Protein AF-A0AAE1ERF0-F1 (afdb_monomer_lite)

Sequence (91 aa):
MPSCFILVTSSFADDTRVTRKMNRPTQEDTVLLQEDLNTIYRWAAENNMLFNESKFEALRYGSNNNIKEHTYYNTTQDPIDVMSDLRDLQI

Structure (mmCIF, N/CA/C/O backbone):
data_AF-A0AAE1ERF0-F1
#
_entry.id   AF-A0AAE1ERF0-F1
#
loop_
_atom_site.group_PDB
_atom_site.id
_atom_site.type_symbol
_atom_site.label_atom_id
_atom_site.label_alt_id
_atom_site.label_comp_id
_atom_site.label_asym_id
_atom_site.label_entity_id
_atom_site.label_seq_id
_atom_site.pdbx_PDB_ins_code
_atom_site.Cartn_x
_atom_site.Cartn_y
_atom_site.Cartn_z
_atom_site.occupancy
_atom_site.B_iso_or_equiv
_atom_site.auth_seq_id
_atom_site.auth_comp_id
_atom_site.auth_asym_id
_atom_site.auth_atom_id
_atom_site.pdbx_PDB_model_num
ATOM 1 N N . MET A 1 1 ? 19.197 10.309 10.853 1.00 35.66 1 MET A N 1
ATOM 2 C CA . MET A 1 1 ? 18.875 10.790 9.491 1.00 35.66 1 MET A CA 1
ATOM 3 C C . MET A 1 1 ? 17.371 10.672 9.346 1.00 35.66 1 MET A C 1
ATOM 5 O O . MET A 1 1 ? 16.897 9.564 9.562 1.00 35.66 1 MET A O 1
ATOM 9 N N . PRO A 1 2 ? 16.610 11.753 9.117 1.00 39.38 2 PRO A N 1
ATOM 10 C CA . PRO A 1 2 ? 15.162 11.642 9.053 1.00 39.38 2 PRO A CA 1
ATOM 11 C C . PRO A 1 2 ? 14.799 10.933 7.747 1.00 39.38 2 PRO A C 1
ATOM 13 O O . PRO A 1 2 ? 15.093 11.420 6.655 1.00 39.38 2 PRO A O 1
ATOM 16 N N . SER A 1 3 ? 14.223 9.744 7.873 1.00 40.22 3 SER A N 1
ATOM 17 C CA . SER A 1 3 ? 13.645 8.982 6.775 1.00 40.22 3 SER A CA 1
ATOM 18 C C . SER A 1 3 ? 12.465 9.784 6.229 1.00 40.22 3 SER A C 1
ATOM 20 O O . SER A 1 3 ? 11.395 9.827 6.827 1.00 40.22 3 SER A O 1
ATOM 22 N N . CYS A 1 4 ? 12.688 10.512 5.137 1.00 38.50 4 CYS A N 1
ATOM 23 C CA . CYS A 1 4 ? 11.632 11.220 4.426 1.00 38.50 4 CYS A CA 1
ATOM 24 C C . CYS A 1 4 ? 10.700 10.174 3.796 1.00 38.50 4 CYS A C 1
ATOM 26 O O . CYS A 1 4 ? 10.995 9.625 2.733 1.00 38.50 4 CYS A O 1
ATOM 28 N N . PHE A 1 5 ? 9.608 9.860 4.494 1.00 42.56 5 PHE A N 1
ATOM 29 C CA . PHE A 1 5 ? 8.529 9.024 3.989 1.00 42.56 5 PHE A CA 1
ATOM 30 C C . PHE A 1 5 ? 7.550 9.914 3.235 1.00 42.56 5 PHE A C 1
ATOM 32 O O . PHE A 1 5 ? 6.757 10.635 3.830 1.00 42.56 5 PHE A O 1
ATOM 39 N N . ILE A 1 6 ? 7.642 9.898 1.907 1.00 41.31 6 ILE A N 1
ATOM 40 C CA . ILE A 1 6 ? 6.587 10.459 1.068 1.00 41.31 6 ILE A CA 1
ATOM 41 C C . ILE A 1 6 ? 5.592 9.326 0.826 1.00 41.31 6 ILE A C 1
ATOM 43 O O . ILE A 1 6 ? 5.868 8.424 0.033 1.00 41.31 6 ILE A O 1
ATOM 47 N N . LEU A 1 7 ? 4.475 9.362 1.553 1.00 48.84 7 LEU A N 1
ATOM 48 C CA . LEU A 1 7 ? 3.273 8.602 1.236 1.00 48.84 7 LEU A CA 1
ATOM 49 C C . LEU A 1 7 ? 2.441 9.477 0.297 1.00 48.84 7 LEU A C 1
ATOM 51 O O . LEU A 1 7 ? 1.909 10.503 0.719 1.00 48.84 7 LEU A O 1
ATOM 55 N N . VAL A 1 8 ? 2.371 9.118 -0.984 1.00 55.53 8 VAL A N 1
ATOM 56 C CA . VAL A 1 8 ? 1.424 9.765 -1.902 1.00 55.53 8 VAL A CA 1
ATOM 57 C C . VAL A 1 8 ? 0.171 8.908 -1.923 1.00 55.53 8 VAL A C 1
ATOM 59 O O . VAL A 1 8 ? 0.211 7.773 -2.403 1.00 55.53 8 VAL A O 1
ATOM 62 N N . THR A 1 9 ? -0.918 9.445 -1.377 1.00 56.16 9 THR A N 1
ATOM 63 C CA . THR A 1 9 ? -2.259 8.885 -1.523 1.00 56.16 9 THR A CA 1
ATOM 64 C C . THR A 1 9 ? -2.951 9.630 -2.661 1.00 56.16 9 THR A C 1
ATOM 66 O O . THR A 1 9 ? -3.186 10.835 -2.584 1.00 56.16 9 THR A O 1
ATOM 69 N N . SER A 1 10 ? -3.228 8.940 -3.765 1.00 57.41 10 SER A N 1
ATOM 70 C CA . SER A 1 10 ? -4.126 9.457 -4.799 1.00 57.41 10 SER A CA 1
ATOM 71 C C . SER A 1 10 ? -5.437 8.688 -4.717 1.00 57.41 10 SER A C 1
ATOM 73 O O . SER A 1 10 ? -5.446 7.459 -4.746 1.00 57.41 10 SER A O 1
ATOM 75 N N . SER A 1 11 ? -6.541 9.414 -4.563 1.00 57.91 11 SER A N 1
ATOM 76 C CA . SER A 1 11 ? -7.887 8.847 -4.582 1.00 57.91 11 SER A CA 1
ATOM 77 C C . SER A 1 11 ? -8.640 9.445 -5.764 1.00 57.91 11 SER A C 1
ATOM 79 O O . SER A 1 11 ? -8.718 10.669 -5.895 1.00 57.91 11 SER A O 1
ATOM 81 N N . PHE A 1 12 ? -9.131 8.588 -6.655 1.00 56.03 12 PHE A N 1
ATOM 82 C CA . PHE A 1 12 ? -10.002 8.970 -7.758 1.00 56.03 12 PHE A CA 1
ATOM 83 C C . PHE A 1 12 ? -11.271 8.131 -7.660 1.00 56.03 12 PHE A C 1
ATOM 85 O O . PHE A 1 12 ? -11.211 6.924 -7.847 1.00 56.03 12 PHE A O 1
ATOM 92 N N . ALA A 1 13 ? -12.396 8.778 -7.344 1.00 66.50 13 ALA A N 1
ATOM 93 C CA . ALA A 1 13 ? -13.688 8.133 -7.100 1.00 66.50 13 ALA A CA 1
ATOM 94 C C . ALA A 1 13 ? -13.599 6.946 -6.115 1.00 66.50 13 ALA A C 1
ATOM 96 O O . ALA A 1 13 ? -13.566 7.167 -4.906 1.00 66.50 13 ALA A O 1
ATOM 97 N N . ASP A 1 14 ? -13.574 5.716 -6.624 1.00 69.81 14 ASP A N 1
ATOM 98 C CA . ASP A 1 14 ? -13.504 4.453 -5.888 1.00 69.81 14 ASP A CA 1
ATOM 99 C C . ASP A 1 14 ? -12.085 3.863 -5.772 1.00 69.81 14 ASP A C 1
ATOM 101 O O . ASP A 1 14 ? -11.835 3.032 -4.896 1.00 69.81 14 ASP A O 1
ATOM 105 N N . ASP A 1 15 ? -11.134 4.329 -6.583 1.00 70.50 15 ASP A N 1
ATOM 106 C CA . ASP A 1 15 ? -9.755 3.847 -6.569 1.00 70.50 15 ASP A CA 1
ATOM 107 C C . ASP A 1 15 ? -8.898 4.634 -5.575 1.00 70.50 15 ASP A C 1
ATOM 109 O O . ASP A 1 15 ? -8.789 5.862 -5.639 1.00 70.50 15 ASP A O 1
ATOM 113 N N . THR A 1 16 ? -8.217 3.921 -4.676 1.00 74.88 16 THR A N 1
ATOM 114 C CA . THR A 1 16 ? -7.209 4.492 -3.770 1.00 74.88 16 THR A CA 1
ATOM 115 C C . THR A 1 16 ? -5.858 3.853 -4.045 1.00 74.88 16 THR A C 1
ATOM 117 O O . THR A 1 16 ? -5.700 2.640 -3.930 1.00 74.88 16 THR A O 1
ATOM 120 N N . ARG A 1 17 ? -4.859 4.670 -4.390 1.00 80.06 17 ARG A N 1
ATOM 121 C CA . ARG A 1 17 ? -3.481 4.219 -4.614 1.00 80.06 17 ARG A CA 1
ATOM 122 C C . ARG A 1 17 ? -2.570 4.774 -3.534 1.00 80.06 17 ARG A C 1
ATOM 124 O O . ARG A 1 17 ? -2.575 5.971 -3.252 1.00 80.06 17 ARG A O 1
ATOM 131 N N . VAL A 1 18 ? -1.759 3.888 -2.962 1.00 77.69 18 VAL A N 1
ATOM 132 C CA . VAL A 1 18 ? -0.812 4.198 -1.890 1.00 77.69 18 VAL A CA 1
ATOM 133 C C . VAL A 1 18 ? 0.582 3.864 -2.386 1.00 77.69 18 VAL A C 1
ATOM 135 O O . VAL A 1 18 ? 0.870 2.716 -2.714 1.00 77.69 18 VAL A O 1
ATOM 138 N N . THR A 1 19 ? 1.450 4.869 -2.471 1.00 77.50 19 THR A N 1
ATOM 139 C CA . THR A 1 19 ? 2.836 4.671 -2.913 1.00 77.50 19 THR A CA 1
ATOM 140 C C . THR A 1 19 ? 3.800 5.087 -1.819 1.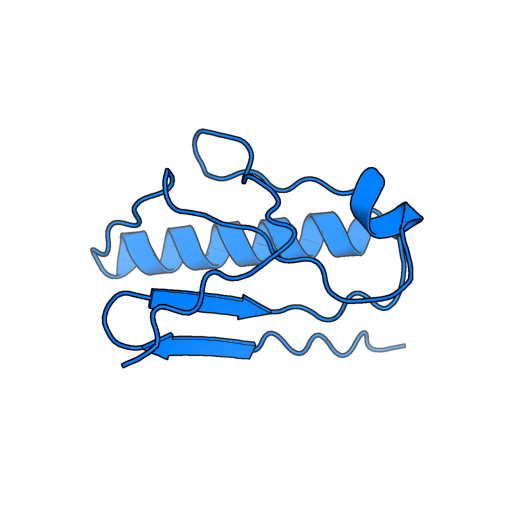00 77.50 19 THR A C 1
ATOM 142 O O . THR A 1 19 ? 3.722 6.209 -1.319 1.00 77.50 19 THR A O 1
ATOM 145 N N . ARG A 1 20 ? 4.751 4.203 -1.498 1.00 75.25 20 ARG A N 1
ATOM 146 C CA . ARG A 1 20 ? 5.846 4.474 -0.564 1.00 75.25 20 ARG A CA 1
ATOM 147 C C . ARG A 1 20 ? 7.188 4.212 -1.227 1.00 75.25 20 ARG A C 1
ATOM 149 O O . ARG A 1 20 ? 7.411 3.169 -1.840 1.00 75.25 20 ARG A O 1
ATOM 156 N N . LYS A 1 21 ? 8.109 5.162 -1.079 1.00 75.31 21 LYS A N 1
ATOM 157 C CA . LYS A 1 21 ? 9.482 5.013 -1.565 1.00 75.31 21 LYS A CA 1
ATOM 158 C C . LYS A 1 21 ? 10.291 4.149 -0.596 1.00 75.31 21 LYS A C 1
ATOM 160 O O . LYS A 1 21 ? 10.603 4.591 0.504 1.00 75.31 21 LYS A O 1
ATOM 165 N N . MET A 1 22 ? 10.680 2.954 -1.032 1.00 70.12 22 MET A N 1
ATOM 166 C CA . MET A 1 22 ? 11.607 2.090 -0.297 1.00 70.12 22 MET A CA 1
ATOM 167 C C . MET A 1 22 ? 13.039 2.382 -0.748 1.00 70.12 22 MET A C 1
ATOM 169 O O . MET A 1 22 ? 13.415 2.091 -1.883 1.00 70.12 22 MET A O 1
ATOM 173 N N . ASN A 1 23 ? 13.841 2.992 0.127 1.00 66.12 23 ASN A N 1
ATOM 174 C CA . ASN A 1 23 ? 15.246 3.283 -0.176 1.00 66.12 23 ASN A CA 1
ATOM 175 C C . ASN A 1 23 ? 16.175 2.120 0.207 1.00 66.12 23 ASN A C 1
ATOM 177 O O . ASN A 1 23 ? 17.303 2.066 -0.288 1.00 66.12 23 ASN A O 1
ATOM 181 N N . ARG A 1 24 ? 15.742 1.204 1.089 1.00 62.34 24 ARG A N 1
ATOM 182 C CA . ARG A 1 24 ? 16.530 0.043 1.525 1.00 62.34 24 ARG A CA 1
ATOM 183 C C . ARG A 1 24 ? 15.658 -1.216 1.682 1.00 62.34 24 ARG A C 1
ATOM 185 O O . ARG A 1 24 ? 14.491 -1.096 2.030 1.00 62.34 24 ARG A O 1
ATOM 192 N N . PRO 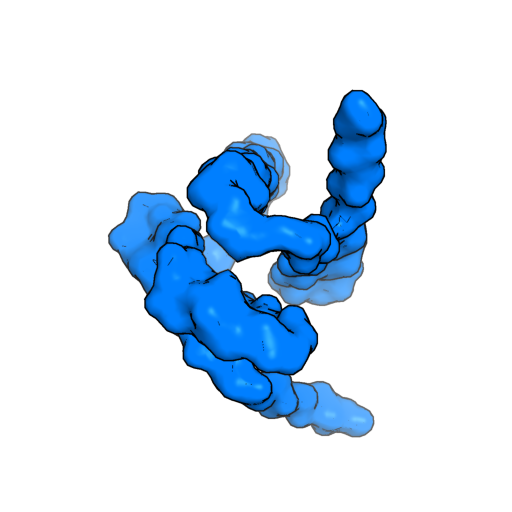A 1 25 ? 16.219 -2.422 1.460 1.00 61.00 25 PRO A N 1
ATOM 193 C CA . PRO A 1 25 ? 15.580 -3.714 1.741 1.00 61.00 25 PRO A CA 1
ATOM 194 C C . PRO A 1 25 ? 15.539 -4.001 3.252 1.00 61.00 25 PRO A C 1
ATOM 196 O O . PRO A 1 25 ? 15.993 -5.052 3.696 1.00 61.00 25 PRO A O 1
ATOM 199 N N . THR A 1 26 ? 15.103 -3.056 4.082 1.00 63.41 26 THR A N 1
ATOM 200 C CA . THR A 1 26 ? 15.042 -3.295 5.527 1.00 63.41 26 THR A CA 1
ATOM 201 C C . THR A 1 26 ? 13.652 -3.802 5.878 1.00 63.41 26 THR A C 1
ATOM 203 O O . THR A 1 26 ? 12.655 -3.246 5.423 1.00 63.41 26 THR A O 1
ATOM 206 N N . GLN A 1 27 ? 13.580 -4.817 6.738 1.00 68.44 27 GLN A N 1
ATOM 207 C CA . GLN A 1 27 ? 12.324 -5.322 7.303 1.00 68.44 27 GLN A CA 1
ATOM 208 C C . GLN A 1 27 ? 11.464 -4.189 7.902 1.00 68.44 27 GLN A C 1
ATOM 210 O O . GLN A 1 27 ? 10.243 -4.219 7.814 1.00 68.44 27 GLN A O 1
ATOM 215 N N . GLU A 1 28 ? 12.113 -3.141 8.413 1.00 77.12 28 GLU A N 1
ATOM 216 C CA . GLU A 1 28 ? 11.494 -1.913 8.917 1.00 77.12 28 GLU A CA 1
ATOM 217 C C . GLU A 1 28 ? 10.636 -1.180 7.870 1.00 77.12 28 GLU A C 1
ATOM 219 O O . GLU A 1 28 ? 9.510 -0.803 8.171 1.00 77.12 28 GLU A O 1
ATOM 224 N N . ASP A 1 29 ? 11.099 -1.040 6.621 1.00 74.44 29 ASP A N 1
ATOM 225 C CA . ASP A 1 29 ? 10.318 -0.375 5.564 1.00 74.44 29 ASP A CA 1
ATOM 226 C C . ASP A 1 29 ? 9.056 -1.180 5.205 1.00 74.44 29 ASP A C 1
ATOM 228 O O . ASP A 1 29 ? 8.015 -0.600 4.896 1.00 74.44 29 ASP A O 1
ATOM 232 N N . THR A 1 30 ? 9.135 -2.514 5.293 1.00 77.88 30 THR A N 1
ATOM 233 C CA . THR A 1 30 ? 7.984 -3.409 5.080 1.00 77.88 30 THR A CA 1
ATOM 234 C C . THR A 1 30 ? 6.973 -3.283 6.218 1.00 77.88 30 THR A C 1
ATOM 236 O O . THR A 1 30 ? 5.779 -3.150 5.964 1.00 77.88 30 THR A O 1
ATOM 239 N N . VAL A 1 31 ? 7.446 -3.268 7.469 1.00 83.06 31 VAL A N 1
ATOM 240 C CA . VAL A 1 31 ? 6.589 -3.088 8.653 1.00 83.06 31 VAL A CA 1
ATOM 241 C C . VAL A 1 31 ? 5.866 -1.750 8.590 1.00 83.06 31 VAL A C 1
ATOM 243 O O . VAL A 1 31 ? 4.652 -1.704 8.748 1.00 83.06 31 VAL A O 1
ATOM 246 N N . LEU A 1 32 ? 6.584 -0.673 8.282 1.00 82.81 32 LEU A N 1
ATOM 247 C CA . LEU A 1 32 ? 5.984 0.651 8.233 1.00 82.81 32 LEU A CA 1
ATOM 248 C C . LEU A 1 32 ? 4.974 0.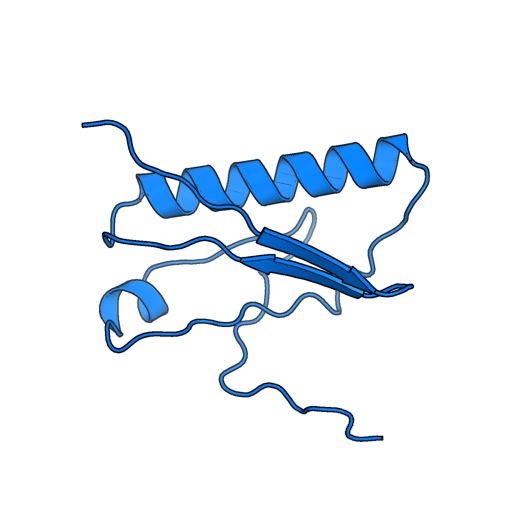797 7.079 1.00 82.81 32 LEU A C 1
ATOM 250 O O . LEU A 1 32 ? 3.967 1.476 7.248 1.00 82.81 32 LEU A O 1
ATOM 254 N N . LEU A 1 33 ? 5.198 0.164 5.916 1.00 81.81 33 LEU A N 1
ATOM 255 C CA . LEU A 1 33 ? 4.182 0.159 4.853 1.00 81.81 33 LEU A CA 1
ATOM 256 C C . LEU A 1 33 ? 2.942 -0.644 5.266 1.00 81.81 33 LEU A C 1
ATOM 258 O O . LEU A 1 33 ? 1.823 -0.244 4.959 1.00 81.81 33 LEU A O 1
ATOM 262 N N . GLN A 1 34 ? 3.122 -1.751 5.988 1.00 85.75 34 GLN A N 1
ATOM 263 C CA . GLN A 1 34 ? 1.999 -2.514 6.5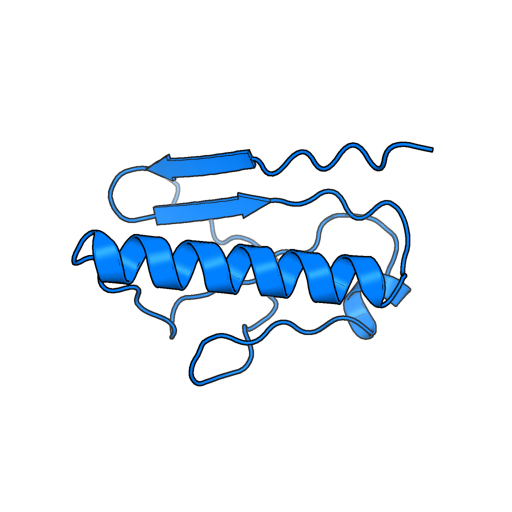30 1.00 85.75 34 GLN A CA 1
ATOM 264 C C . GLN A 1 34 ? 1.209 -1.702 7.572 1.00 85.75 34 GLN A C 1
ATOM 266 O O . GLN A 1 34 ? -0.019 -1.763 7.598 1.00 85.75 34 GLN A O 1
ATOM 271 N N . GLU A 1 35 ? 1.884 -0.908 8.404 1.00 87.00 35 GLU A N 1
ATOM 272 C CA . GLU A 1 35 ? 1.232 0.021 9.335 1.00 87.00 35 GLU A CA 1
ATOM 273 C C . GLU A 1 35 ? 0.450 1.126 8.612 1.00 87.00 35 GLU A C 1
ATOM 275 O O . GLU A 1 35 ? -0.670 1.452 9.022 1.00 87.00 35 GLU A O 1
ATOM 280 N N . ASP A 1 36 ? 0.988 1.664 7.513 1.00 84.81 36 ASP A N 1
ATOM 281 C CA . ASP A 1 36 ? 0.264 2.624 6.674 1.00 84.81 36 ASP A CA 1
ATOM 282 C C . ASP A 1 36 ? -1.018 1.994 6.109 1.00 84.81 36 ASP A C 1
ATOM 284 O O . ASP A 1 36 ? -2.090 2.594 6.198 1.00 84.81 36 ASP A O 1
ATOM 288 N N . LEU A 1 37 ? -0.937 0.761 5.586 1.00 84.56 37 LEU A N 1
ATOM 289 C CA . LEU A 1 37 ? -2.106 0.027 5.087 1.00 84.56 37 LEU A CA 1
ATOM 290 C C . LEU A 1 37 ? -3.157 -0.154 6.189 1.00 84.56 37 LEU A C 1
ATOM 292 O O . LEU A 1 37 ? -4.326 0.166 5.980 1.00 84.56 37 LEU A O 1
ATOM 296 N N . ASN A 1 38 ? -2.745 -0.580 7.384 1.00 86.06 38 ASN A N 1
ATOM 297 C CA . ASN A 1 38 ? -3.648 -0.741 8.528 1.00 86.06 38 ASN A CA 1
ATOM 298 C C . ASN A 1 38 ? -4.317 0.584 8.928 1.00 86.06 38 ASN A C 1
ATOM 300 O O . ASN A 1 38 ? -5.494 0.612 9.295 1.00 86.06 38 ASN A O 1
ATOM 304 N N . THR A 1 39 ? -3.583 1.694 8.845 1.00 86.38 39 THR A N 1
ATOM 305 C CA . THR A 1 39 ? -4.115 3.033 9.128 1.00 86.38 39 THR A CA 1
ATOM 306 C C . THR A 1 39 ? -5.178 3.433 8.108 1.00 86.38 39 THR A C 1
ATOM 308 O O . THR A 1 39 ? -6.218 3.968 8.488 1.00 86.38 39 THR A O 1
ATOM 311 N N . ILE A 1 40 ? -4.962 3.119 6.830 1.00 83.31 40 ILE A N 1
ATOM 312 C CA . ILE A 1 40 ? -5.930 3.378 5.757 1.00 83.31 40 ILE A CA 1
ATOM 313 C C . ILE A 1 40 ? -7.185 2.521 5.934 1.00 83.31 40 ILE A C 1
ATOM 315 O O . ILE A 1 40 ? -8.290 3.041 5.802 1.00 83.31 40 ILE A O 1
ATOM 319 N N . TYR A 1 41 ? -7.036 1.249 6.308 1.00 82.94 41 TYR A N 1
ATOM 320 C CA . TYR A 1 41 ? -8.167 0.379 6.644 1.00 82.94 41 TYR A CA 1
ATOM 321 C C . TYR A 1 41 ? -9.004 0.936 7.794 1.00 82.94 41 TYR A C 1
ATOM 323 O O . TYR A 1 41 ? -10.229 1.007 7.697 1.00 82.94 41 TYR A O 1
ATOM 331 N N . ARG A 1 42 ? -8.349 1.383 8.870 1.00 84.94 42 ARG A N 1
ATOM 332 C CA . ARG A 1 42 ? -9.035 2.022 9.996 1.00 84.94 42 ARG A CA 1
ATOM 333 C C . ARG A 1 42 ? -9.761 3.292 9.577 1.00 84.94 42 ARG A C 1
ATOM 335 O O . ARG A 1 42 ? -10.928 3.452 9.913 1.00 84.94 42 ARG A O 1
ATOM 342 N N . TRP A 1 43 ? -9.092 4.166 8.828 1.00 85.06 43 TRP A N 1
ATOM 343 C CA . TRP A 1 43 ? -9.702 5.393 8.326 1.00 85.06 43 TRP A CA 1
ATOM 344 C C . TRP A 1 43 ? -10.916 5.092 7.440 1.00 85.06 43 TRP A C 1
ATOM 346 O O . TRP A 1 43 ? -11.956 5.723 7.598 1.00 85.06 43 TRP A O 1
ATOM 356 N N . ALA A 1 44 ? -10.835 4.095 6.560 1.00 83.62 44 ALA A N 1
ATOM 357 C CA . ALA A 1 44 ? -11.960 3.691 5.727 1.00 83.62 44 ALA A CA 1
ATOM 358 C C . ALA A 1 44 ? -13.137 3.165 6.551 1.00 83.62 44 ALA A C 1
ATOM 360 O O . ALA A 1 44 ? -14.261 3.613 6.337 1.00 83.62 44 ALA A O 1
ATOM 361 N N . ALA A 1 45 ? -12.883 2.308 7.542 1.00 84.19 45 ALA A N 1
ATOM 362 C CA . ALA A 1 45 ? -13.920 1.829 8.453 1.00 84.19 45 ALA A CA 1
ATOM 363 C C . ALA A 1 45 ? -14.579 2.984 9.233 1.00 84.19 45 ALA A C 1
ATOM 365 O O . ALA A 1 45 ? -15.803 3.042 9.330 1.00 84.19 45 ALA A O 1
ATOM 366 N N . GLU A 1 46 ? -13.786 3.939 9.732 1.00 8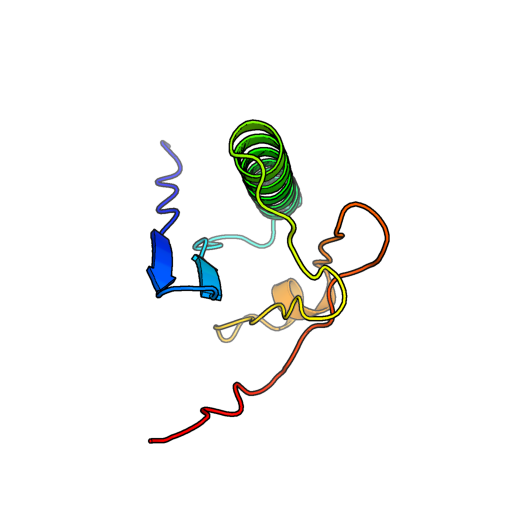6.75 46 GLU A N 1
ATOM 367 C CA . GLU A 1 46 ? -14.275 5.143 10.423 1.00 86.75 46 GLU A CA 1
ATOM 368 C C . GLU A 1 46 ? -15.105 6.054 9.495 1.00 86.75 46 GLU A C 1
ATOM 370 O O . GLU A 1 46 ? -16.059 6.687 9.945 1.00 86.75 46 GLU A O 1
ATOM 375 N N . ASN A 1 47 ? -14.794 6.085 8.196 1.00 83.94 47 ASN A N 1
ATOM 376 C CA . ASN A 1 47 ? -15.533 6.840 7.175 1.00 83.94 47 ASN A CA 1
ATOM 377 C C . ASN A 1 47 ? -16.644 6.019 6.499 1.00 83.94 47 ASN A C 1
ATOM 379 O O . ASN A 1 47 ? -17.212 6.456 5.498 1.00 83.94 47 ASN A O 1
ATOM 383 N N . ASN A 1 48 ? -16.977 4.845 7.047 1.00 83.00 48 ASN A N 1
ATOM 384 C CA . ASN A 1 48 ? -18.004 3.941 6.531 1.00 83.00 48 ASN A CA 1
ATOM 385 C C . ASN A 1 48 ? -17.781 3.536 5.057 1.00 83.00 48 ASN A C 1
ATOM 387 O O . ASN A 1 48 ? -18.732 3.321 4.302 1.00 83.00 48 ASN A O 1
ATOM 391 N N . MET A 1 49 ? -16.513 3.443 4.651 1.00 79.00 49 MET A N 1
ATOM 392 C CA . MET A 1 49 ? -16.086 2.913 3.363 1.00 79.00 49 MET A CA 1
ATOM 393 C C . MET A 1 49 ? -15.729 1.433 3.496 1.00 79.00 49 MET A C 1
ATOM 395 O O . MET A 1 49 ? -15.097 1.011 4.464 1.00 79.00 49 MET A O 1
ATOM 399 N N . LEU A 1 50 ? -16.099 0.651 2.486 1.00 78.62 50 LEU A N 1
ATOM 400 C CA . LEU A 1 50 ? -15.772 -0.767 2.392 1.00 78.62 50 LEU A CA 1
ATOM 401 C C . LEU A 1 50 ? -14.836 -0.977 1.208 1.00 78.62 50 LEU A C 1
ATOM 403 O O . LEU A 1 50 ? -15.224 -0.758 0.060 1.00 78.62 50 LEU A O 1
ATOM 407 N N . PHE A 1 51 ? -13.609 -1.405 1.487 1.00 78.19 51 PHE A N 1
ATOM 408 C CA . PHE A 1 51 ? -12.678 -1.795 0.440 1.00 78.19 51 PHE A CA 1
ATOM 409 C C . PHE A 1 51 ? -12.977 -3.206 -0.050 1.00 78.19 51 PHE A C 1
ATOM 411 O O . PHE A 1 51 ? -13.312 -4.100 0.725 1.00 78.19 51 PHE A O 1
ATOM 418 N N . ASN A 1 52 ? -12.819 -3.411 -1.354 1.00 79.06 52 ASN A N 1
ATOM 419 C CA . ASN A 1 52 ? -12.825 -4.747 -1.920 1.00 79.06 52 ASN A CA 1
ATOM 420 C C . ASN A 1 52 ? -11.413 -5.333 -1.819 1.00 79.06 52 ASN A C 1
ATOM 422 O O . ASN A 1 52 ? -10.618 -5.181 -2.745 1.00 79.06 52 ASN A O 1
ATOM 426 N N . GLU A 1 53 ? -11.115 -5.982 -0.691 1.00 75.50 53 GLU A N 1
ATOM 427 C CA . GLU A 1 53 ? -9.786 -6.548 -0.411 1.00 75.50 53 GLU A CA 1
ATOM 428 C C . GLU A 1 53 ? -9.322 -7.517 -1.515 1.00 75.50 53 GLU A C 1
ATOM 430 O O . GLU A 1 53 ? -8.146 -7.533 -1.861 1.00 75.50 53 GLU A O 1
ATOM 435 N N . SER A 1 54 ? -10.251 -8.241 -2.157 1.00 75.75 54 SER A N 1
ATOM 436 C CA . SER A 1 54 ? -9.942 -9.176 -3.256 1.00 75.75 54 SER A CA 1
ATOM 437 C C . SER A 1 54 ? -9.428 -8.512 -4.539 1.00 75.75 54 SER A C 1
ATOM 439 O O . SER A 1 54 ? -8.938 -9.196 -5.432 1.00 75.75 54 SER A O 1
ATOM 441 N N . LYS A 1 55 ? -9.560 -7.186 -4.654 1.00 77.81 55 LYS A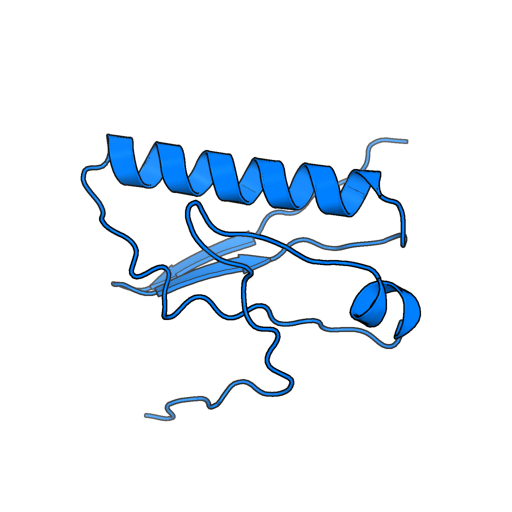 N 1
ATOM 442 C CA . LYS A 1 55 ? -9.058 -6.394 -5.786 1.00 77.81 55 LYS A CA 1
ATOM 443 C C . LYS A 1 55 ? -7.767 -5.646 -5.461 1.00 77.81 55 LYS A C 1
ATOM 445 O O . LYS A 1 55 ? -7.358 -4.784 -6.234 1.00 77.81 55 LYS A O 1
ATOM 450 N N . PHE A 1 56 ? -7.158 -5.894 -4.303 1.00 80.62 56 PHE A N 1
ATOM 451 C CA . PHE A 1 56 ? -5.927 -5.207 -3.941 1.00 80.62 56 PHE A CA 1
ATOM 452 C C . PHE A 1 56 ? -4.771 -5.756 -4.766 1.00 80.62 56 PHE A C 1
ATOM 454 O O . PHE A 1 56 ? -4.513 -6.954 -4.784 1.00 80.62 56 PHE A O 1
ATOM 461 N N . GLU A 1 57 ? -4.053 -4.849 -5.416 1.00 81.38 57 GLU A N 1
ATOM 462 C CA . GLU A 1 57 ? -2.907 -5.181 -6.250 1.00 81.38 57 GLU A CA 1
ATOM 463 C C . GLU A 1 57 ? -1.686 -4.409 -5.754 1.00 81.38 57 GLU A C 1
ATOM 465 O O . GLU A 1 57 ? -1.701 -3.180 -5.621 1.00 81.38 57 GLU A O 1
ATOM 470 N N . ALA A 1 58 ? -0.599 -5.129 -5.485 1.00 82.06 58 ALA A N 1
ATOM 471 C CA . ALA A 1 58 ? 0.675 -4.536 -5.115 1.00 82.06 58 ALA A CA 1
ATOM 472 C C . ALA A 1 58 ? 1.565 -4.378 -6.351 1.00 82.06 58 ALA A C 1
ATOM 474 O O . ALA A 1 58 ? 1.915 -5.351 -7.017 1.00 82.06 58 ALA A O 1
ATOM 475 N N . LEU A 1 59 ? 2.009 -3.147 -6.611 1.00 81.06 59 LEU A N 1
ATOM 476 C CA . LEU A 1 59 ? 2.924 -2.829 -7.709 1.00 81.06 59 LEU A CA 1
ATOM 477 C C . LEU A 1 59 ? 4.307 -2.492 -7.171 1.00 81.06 59 LEU A C 1
ATOM 479 O O . LEU A 1 59 ? 4.459 -1.702 -6.237 1.00 81.06 59 LEU A O 1
ATOM 483 N N . ARG A 1 60 ? 5.337 -3.079 -7.784 1.00 78.44 60 ARG A N 1
ATOM 484 C CA . ARG A 1 60 ? 6.726 -2.945 -7.327 1.00 78.44 60 ARG A CA 1
ATOM 485 C C . ARG A 1 60 ? 7.610 -2.380 -8.426 1.00 78.44 60 ARG A C 1
ATOM 487 O O . ARG A 1 60 ? 8.106 -3.101 -9.296 1.00 78.44 60 ARG A O 1
ATOM 494 N N . TYR A 1 61 ? 7.883 -1.086 -8.332 1.00 73.50 61 TYR A N 1
ATOM 495 C CA . TYR A 1 61 ? 8.773 -0.382 -9.249 1.00 73.50 61 TYR A CA 1
ATOM 496 C C . TYR A 1 61 ? 10.224 -0.393 -8.751 1.00 73.50 61 TYR A C 1
ATOM 498 O O . TYR A 1 61 ? 10.487 -0.316 -7.553 1.00 73.50 61 TYR A O 1
ATOM 506 N N . GLY A 1 62 ? 11.176 -0.482 -9.684 1.00 72.69 62 GLY A N 1
ATOM 507 C CA . GLY A 1 62 ? 12.616 -0.424 -9.403 1.00 72.69 62 GLY A CA 1
ATOM 508 C C . GLY A 1 62 ? 13.386 -1.680 -9.812 1.00 72.69 62 GLY A C 1
ATOM 509 O O . GLY A 1 62 ? 12.802 -2.731 -10.068 1.00 72.69 62 GLY A O 1
ATOM 510 N N . SER A 1 63 ? 14.711 -1.560 -9.881 1.00 70.19 63 SER A N 1
ATOM 511 C CA . SER A 1 63 ? 15.615 -2.610 -10.383 1.00 70.19 63 SER A CA 1
ATOM 512 C C . SER A 1 63 ? 16.060 -3.613 -9.314 1.00 70.19 63 SER A C 1
ATOM 514 O O . SER A 1 63 ? 16.794 -4.552 -9.607 1.00 70.19 63 SER A O 1
ATOM 516 N N . ASN A 1 64 ? 15.673 -3.400 -8.054 1.00 71.44 64 ASN A N 1
ATOM 517 C CA . ASN A 1 64 ? 16.135 -4.215 -6.938 1.00 71.44 64 ASN A CA 1
ATOM 518 C C . ASN A 1 64 ? 15.211 -5.425 -6.724 1.00 71.44 64 ASN A C 1
ATOM 520 O O . ASN A 1 64 ? 14.285 -5.375 -5.914 1.00 71.44 64 ASN A O 1
ATOM 524 N N . ASN A 1 65 ? 15.468 -6.506 -7.466 1.00 71.56 65 ASN A N 1
ATOM 525 C CA . ASN A 1 65 ? 14.685 -7.745 -7.383 1.00 71.56 65 ASN A CA 1
ATOM 526 C C . ASN A 1 65 ? 14.715 -8.388 -5.993 1.00 71.56 65 ASN A C 1
ATOM 528 O O . ASN A 1 65 ? 13.728 -8.991 -5.591 1.00 71.56 65 ASN A O 1
ATOM 532 N N . ASN A 1 66 ? 15.783 -8.191 -5.216 1.00 70.81 66 ASN A N 1
ATOM 533 C CA . ASN A 1 66 ? 15.863 -8.757 -3.874 1.00 70.81 66 ASN A CA 1
ATOM 534 C C . ASN A 1 66 ? 14.742 -8.216 -2.965 1.00 70.81 66 ASN A C 1
ATOM 536 O O . ASN A 1 66 ? 14.070 -8.998 -2.300 1.00 70.81 66 ASN A O 1
ATOM 540 N N . ILE A 1 67 ? 14.444 -6.911 -3.029 1.00 71.19 67 ILE A N 1
ATOM 541 C CA . ILE A 1 67 ? 13.304 -6.309 -2.309 1.00 71.19 67 ILE A CA 1
ATOM 542 C C . ILE A 1 67 ? 11.982 -6.908 -2.795 1.00 71.19 67 ILE A C 1
ATOM 544 O O . ILE A 1 67 ? 11.096 -7.204 -1.995 1.00 71.19 67 ILE A O 1
ATOM 548 N N . LYS A 1 68 ? 11.849 -7.104 -4.110 1.00 71.06 68 LYS A N 1
ATOM 549 C CA . LYS A 1 68 ? 10.622 -7.623 -4.724 1.00 71.06 68 LYS A CA 1
ATOM 550 C C . LYS A 1 68 ? 10.355 -9.090 -4.419 1.00 71.06 68 LYS A C 1
ATOM 552 O O . LYS A 1 68 ? 9.214 -9.499 -4.544 1.00 71.06 68 LYS A O 1
ATOM 557 N N . GLU A 1 69 ? 11.352 -9.872 -4.044 1.00 72.25 69 GLU A N 1
ATOM 558 C CA . GLU A 1 69 ? 11.168 -11.299 -3.746 1.00 72.25 69 GLU A CA 1
ATOM 559 C C . GLU A 1 69 ? 11.009 -11.567 -2.241 1.00 72.25 69 GLU A C 1
ATOM 561 O O . GLU A 1 69 ? 10.430 -12.578 -1.849 1.00 72.25 69 GLU A O 1
ATOM 566 N N . HIS A 1 70 ? 11.481 -10.650 -1.388 1.00 72.25 70 HIS A N 1
ATOM 567 C CA . HIS A 1 70 ? 11.548 -10.853 0.066 1.00 72.25 70 HIS A CA 1
ATOM 568 C C . HIS A 1 70 ? 10.550 -10.009 0.872 1.00 72.25 70 HIS A C 1
ATOM 570 O O . HIS A 1 70 ? 10.537 -10.095 2.098 1.00 72.25 70 HIS A O 1
ATOM 576 N N . THR A 1 71 ? 9.721 -9.193 0.219 1.00 74.62 71 THR A N 1
ATOM 577 C CA . THR A 1 71 ? 8.685 -8.391 0.891 1.00 74.62 71 THR A CA 1
ATOM 578 C C . THR A 1 71 ? 7.294 -8.893 0.528 1.00 74.62 71 THR A C 1
ATOM 580 O O . THR A 1 71 ? 7.035 -9.238 -0.625 1.00 74.62 71 THR A O 1
ATOM 583 N N . TYR A 1 72 ? 6.391 -8.941 1.504 1.00 78.06 72 TYR A N 1
ATOM 584 C CA . TYR A 1 72 ? 4.998 -9.362 1.342 1.00 78.06 72 TYR A CA 1
ATOM 585 C C . TYR A 1 72 ? 4.125 -8.465 2.216 1.00 78.06 72 TYR A C 1
ATOM 587 O O . TYR A 1 72 ? 4.556 -8.059 3.295 1.00 78.06 72 TYR A O 1
ATOM 595 N N . TYR A 1 73 ? 2.930 -8.145 1.727 1.00 80.38 73 TYR A N 1
ATOM 596 C CA . TYR A 1 73 ? 1.961 -7.302 2.419 1.00 80.38 73 TYR A CA 1
ATOM 597 C C . TYR A 1 73 ? 0.639 -8.043 2.477 1.00 80.38 73 TYR A C 1
ATOM 599 O O . TYR A 1 73 ? 0.273 -8.714 1.512 1.00 80.38 73 TYR A O 1
ATOM 607 N N . ASN A 1 74 ? -0.066 -7.902 3.589 1.00 81.31 74 ASN A N 1
ATOM 608 C CA . ASN A 1 74 ? -1.336 -8.574 3.814 1.00 81.31 74 ASN A CA 1
ATOM 609 C C . ASN A 1 74 ? -2.451 -7.540 3.958 1.00 81.31 74 ASN A C 1
ATOM 611 O O . ASN A 1 74 ? -2.239 -6.448 4.493 1.00 81.31 74 ASN A O 1
ATOM 615 N N . THR A 1 75 ? -3.644 -7.891 3.497 1.00 79.75 75 THR A N 1
ATOM 616 C CA . THR A 1 75 ? -4.882 -7.239 3.915 1.00 79.75 75 THR A CA 1
ATOM 617 C C . THR A 1 75 ? -5.315 -7.773 5.280 1.00 79.75 75 THR A C 1
ATOM 619 O O . THR A 1 75 ? -4.595 -8.534 5.934 1.00 79.75 75 THR A O 1
ATOM 622 N N . THR A 1 76 ? -6.503 -7.372 5.731 1.00 74.31 76 THR A N 1
ATOM 623 C CA . THR A 1 76 ? -7.111 -7.904 6.951 1.00 74.31 76 THR A CA 1
ATOM 624 C C . THR A 1 76 ? -7.314 -9.422 6.886 1.00 74.31 76 THR A C 1
ATOM 626 O O . THR A 1 76 ? -7.314 -10.075 7.931 1.00 74.31 76 THR A O 1
ATOM 629 N N . GLN A 1 77 ? -7.504 -9.980 5.684 1.00 69.56 77 GLN A N 1
ATOM 630 C CA . GLN A 1 77 ? -7.896 -11.377 5.486 1.00 69.56 77 GLN A CA 1
ATOM 631 C C . GLN A 1 77 ? -6.875 -12.201 4.686 1.00 69.56 77 GLN A C 1
ATOM 633 O O . GLN A 1 77 ? -6.647 -13.352 5.052 1.00 69.56 77 GLN A O 1
ATOM 638 N N . ASP A 1 78 ? -6.221 -11.623 3.670 1.00 76.62 78 ASP A N 1
ATOM 639 C CA . ASP A 1 78 ? -5.416 -12.371 2.693 1.00 76.62 78 ASP A CA 1
ATOM 640 C C . ASP A 1 78 ? -4.131 -11.628 2.260 1.00 76.62 78 ASP A C 1
ATOM 642 O O . ASP A 1 78 ? -4.034 -10.405 2.386 1.00 76.62 78 ASP A O 1
ATOM 646 N N . PRO A 1 79 ? -3.095 -12.334 1.763 1.00 81.31 79 PRO A N 1
ATOM 647 C CA . PRO A 1 79 ? -1.928 -11.691 1.161 1.00 81.31 79 PRO A CA 1
ATOM 648 C C . PRO A 1 79 ? -2.312 -10.908 -0.105 1.00 81.31 79 PRO A C 1
ATOM 650 O O . PRO A 1 79 ? -3.124 -11.361 -0.906 1.00 81.31 79 PRO A O 1
ATOM 653 N N . ILE A 1 80 ? -1.704 -9.734 -0.298 1.00 83.06 80 ILE A N 1
ATOM 654 C CA . ILE A 1 80 ? -1.935 -8.896 -1.480 1.00 83.06 80 ILE A CA 1
ATOM 655 C C . ILE A 1 80 ? -1.136 -9.454 -2.658 1.00 83.06 80 ILE A C 1
ATOM 657 O O . ILE A 1 80 ? 0.096 -9.552 -2.591 1.00 83.06 80 ILE A O 1
ATOM 661 N N . ASP A 1 81 ? -1.829 -9.744 -3.756 1.00 78.50 81 ASP A N 1
ATOM 662 C CA . ASP A 1 81 ? -1.202 -10.235 -4.976 1.00 78.50 81 ASP A CA 1
ATOM 663 C C . ASP A 1 81 ? -0.306 -9.170 -5.617 1.00 78.50 81 ASP A C 1
ATOM 665 O O . ASP A 1 81 ? -0.643 -7.988 -5.739 1.00 78.50 81 ASP A O 1
ATOM 669 N N . VAL A 1 82 ? 0.885 -9.605 -6.031 1.00 77.44 82 VAL A N 1
ATOM 670 C CA . VAL A 1 82 ? 1.871 -8.748 -6.688 1.00 77.44 82 VAL A CA 1
ATOM 671 C C . VAL A 1 82 ? 1.693 -8.864 -8.192 1.00 77.44 82 VAL A C 1
ATOM 673 O O . VAL A 1 82 ? 1.981 -9.907 -8.775 1.00 77.44 82 VAL A O 1
ATOM 676 N N . MET A 1 83 ? 1.281 -7.773 -8.827 1.00 72.69 83 MET A N 1
ATOM 677 C CA . MET A 1 83 ? 1.156 -7.702 -10.280 1.00 72.69 83 MET A CA 1
ATOM 678 C C . MET A 1 83 ? 2.435 -7.127 -10.900 1.00 72.69 83 MET A C 1
ATOM 680 O O . MET A 1 83 ? 3.033 -6.182 -10.376 1.00 72.69 83 MET A O 1
ATOM 684 N N . SER A 1 84 ? 2.871 -7.701 -12.026 1.00 65.94 84 SER A N 1
ATOM 685 C CA . SER A 1 84 ? 4.005 -7.185 -12.809 1.00 65.94 84 SER A CA 1
ATOM 686 C C . SER A 1 84 ? 3.630 -5.969 -13.649 1.00 65.94 84 SER A C 1
ATOM 688 O O . SER A 1 84 ? 4.477 -5.106 -13.873 1.00 65.94 84 SER A O 1
ATOM 690 N N . ASP A 1 85 ? 2.367 -5.890 -14.069 1.00 59.94 85 ASP A N 1
ATOM 691 C CA . ASP A 1 85 ? 1.877 -4.919 -15.037 1.00 59.94 85 ASP A CA 1
ATOM 692 C C . ASP A 1 85 ? 0.528 -4.358 -14.590 1.00 59.94 85 ASP A C 1
ATOM 694 O O . ASP A 1 85 ? -0.376 -5.098 -14.199 1.00 59.94 85 ASP A O 1
ATOM 698 N N . LEU A 1 86 ? 0.379 -3.039 -14.695 1.00 59.94 86 LEU A N 1
ATOM 699 C CA . LEU A 1 86 ? -0.930 -2.408 -14.661 1.00 59.94 86 LEU A CA 1
ATOM 700 C C . LEU A 1 86 ? -1.607 -2.653 -16.006 1.00 59.94 86 LEU A C 1
ATOM 702 O O . LEU A 1 86 ? -1.139 -2.169 -17.036 1.00 59.94 86 LEU A O 1
ATOM 706 N N . ARG A 1 87 ? -2.733 -3.370 -16.014 1.00 54.62 87 ARG A N 1
ATOM 707 C CA . ARG A 1 87 ? -3.675 -3.239 -17.128 1.00 54.62 87 ARG A CA 1
ATOM 708 C C . ARG A 1 87 ? -4.372 -1.898 -16.965 1.00 54.62 87 ARG A C 1
ATOM 710 O O . ARG A 1 87 ? -5.362 -1.794 -16.250 1.00 54.62 87 ARG A O 1
ATOM 717 N N . ASP A 1 88 ? -3.817 -0.871 -17.596 1.00 50.56 88 ASP A N 1
ATOM 718 C CA . ASP A 1 88 ? -4.506 0.400 -17.771 1.00 50.56 88 ASP A CA 1
ATOM 719 C C . ASP A 1 88 ? -5.824 0.126 -18.509 1.00 50.56 88 ASP A C 1
ATOM 721 O O . ASP A 1 88 ? -5.831 -0.347 -19.650 1.00 50.56 88 ASP A O 1
ATOM 725 N N . LEU A 1 89 ? -6.954 0.399 -17.856 1.00 53.53 89 LEU A N 1
ATOM 726 C CA . LEU A 1 89 ? -8.206 0.628 -18.565 1.00 53.53 89 LEU A CA 1
ATOM 727 C C . LEU A 1 89 ? -8.078 2.006 -19.215 1.00 53.53 89 LEU A C 1
ATOM 729 O O . LEU A 1 89 ? -8.519 3.013 -18.668 1.00 53.53 89 LEU A O 1
ATOM 733 N N . GLN A 1 90 ? -7.413 2.036 -20.372 1.00 44.00 90 GLN A N 1
ATOM 734 C CA . GLN A 1 90 ? -7.449 3.189 -21.260 1.00 44.00 90 GLN A CA 1
ATOM 735 C C . GLN A 1 90 ? -8.914 3.503 -21.579 1.00 44.00 90 GLN A C 1
ATOM 737 O O . GLN A 1 90 ? -9.640 2.654 -22.104 1.00 44.00 90 GLN A O 1
ATOM 742 N N . ILE A 1 91 ? -9.320 4.727 -21.248 1.00 39.50 91 ILE A N 1
ATOM 743 C CA . ILE A 1 91 ? -10.370 5.444 -21.975 1.00 39.50 91 ILE A CA 1
ATOM 744 C C . ILE A 1 91 ? -9.716 6.046 -23.218 1.00 39.50 91 ILE A C 1
ATOM 746 O O . ILE A 1 91 ? -8.585 6.572 -23.081 1.00 39.50 91 ILE A O 1
#

Radius of gyration: 13.84 Å; chains: 1; bounding box: 37×24×32 Å

Organism: Petrolisthes cinctipes (NCBI:txid88211)

Foldseek 3Di:
DDPPWDWDWDDDPQDTDTDTDDPDLDVVSLVVVLVVLVVVVVVCVVVVHDDPQVPAEDEDDDDPVVSVVPHWHADPPGTHHYDDDDPPPDD

Secondary structure (DSSP, 8-state):
------EEEEEETTEEEEEE---S--HHHHHHHHHHHHHHHHHHHHTT----GGG-EEE--SS-HHHHHH---B-SSSBPEEESS------

pLDDT: mean 71.19, std 13.22, range [35.66, 87.0]